Protein AF-A0A139AXT2-F1 (afdb_monomer)

InterPro domains:
  IPR041106 Exoribonuclease Xrn1, D2/D3 domain [PF18334] (3-138)

Secondary structure (DSSP, 8-state):
-----PEEHHHHHHHTT--HHHHHHHTS--EEE-TTT--EEE-S---EEGGGTEEETTTEEE-SS-EEE-HHHHHHHHHHHHH-HHHHHHHHH---S-EEGGGTTTT-TTHHHHHHHHHHHHHTT--EEETT-----------

Radius of gyration: 16.41 Å; Cα contacts (8 Å, |Δi|>4): 187; chains: 1; bounding box: 55×33×40 Å

pLDDT: mean 87.34, std 14.14, range [38.34, 98.25]

Solvent-accessible surface area (backbone atoms only — not comparable to full-atom values): 8439 Å² total; per-residue (Å²): 130,85,75,76,64,58,39,46,49,64,58,53,12,59,77,68,76,47,53,47,66,50,52,58,42,44,36,16,78,33,59,28,35,40,84,94,73,79,46,69,48,58,71,24,62,55,36,42,34,79,94,72,50,32,25,21,66,80,28,39,49,76,57,100,87,49,58,28,32,17,62,64,34,51,54,49,52,51,51,49,46,71,76,42,47,66,59,53,55,46,53,72,71,45,95,60,96,72,45,44,48,77,71,66,38,85,83,42,85,56,50,67,58,54,48,31,55,52,45,52,65,57,52,75,74,59,51,77,39,50,69,85,63,71,84,79,73,80,83,79,76,84,131

Organism: Gonapodya prolifera (strain JEL478) (NCBI:txid1344416)

Foldseek 3Di:
DPPQPWAFLVVLCVVLVHDSVLSVQQQDWQWAAEPPPRDIFTLHLHQDDPVVQKGWPSAWADDPVGIIGGPVNSVVVNVLCVVQVLVRVLVRPDPDSYHYLVSRPPPPSCSRVVSRVVSVVSCVPTDMDHNPDDPPPPPPDDD

Mean predicted aligned error: 6.41 Å

Nearest PDB structures (foldseek):
  2y35-assembly1_A  TM=8.890E-01  e=7.539E-07  Drosophila melanogaster
  1c0w-assembly1_A  TM=2.734E-01  e=1.552E+00  Corynebacterium diphtheriae
  1c0w-assembly1_D  TM=2.712E-01  e=3.239E+00  Corynebacterium diphtheriae
  1u8r-assembly2_J  TM=3.235E-01  e=4.681E+00  Mycobacterium tuberculosis
  1u8r-assembly2_G  TM=3.232E-01  e=9.772E+00  Mycobacterium tuberculosis

Structure (mmCIF, N/CA/C/O backbone):
data_AF-A0A139AXT2-F1
#
_entry.id   AF-A0A139AXT2-F1
#
loop_
_atom_site.group_PDB
_atom_site.id
_atom_site.type_symbol
_atom_site.label_atom_id
_atom_site.label_alt_id
_atom_site.label_comp_id
_atom_site.label_asym_id
_atom_site.label_entity_id
_atom_site.label_seq_id
_atom_site.pdbx_PDB_ins_code
_atom_site.Cartn_x
_atom_site.Cartn_y
_atom_site.Cartn_z
_atom_site.occupancy
_atom_site.B_iso_or_equiv
_atom_site.auth_seq_id
_atom_site.auth_comp_id
_atom_site.auth_asym_id
_atom_site.auth_atom_id
_atom_site.pdbx_PDB_model_num
ATOM 1 N N . MET A 1 1 ? -26.622 2.556 12.963 1.00 38.34 1 MET A N 1
ATOM 2 C CA . MET A 1 1 ? -25.214 2.793 13.332 1.00 38.34 1 MET A CA 1
ATOM 3 C C . MET A 1 1 ? -24.413 1.684 12.686 1.00 38.34 1 MET A C 1
ATOM 5 O O . MET A 1 1 ? -24.457 0.574 13.194 1.00 38.34 1 MET A O 1
ATOM 9 N N . ASP A 1 2 ? -23.756 1.938 11.555 1.00 46.56 2 ASP A N 1
ATOM 10 C CA . ASP A 1 2 ? -22.705 1.020 11.114 1.00 46.56 2 ASP A CA 1
ATOM 11 C C . ASP A 1 2 ? -21.584 1.159 12.143 1.00 46.56 2 ASP A C 1
ATOM 13 O O . ASP A 1 2 ? -20.850 2.149 12.126 1.00 46.56 2 ASP A O 1
ATOM 17 N N . SER A 1 3 ? -21.478 0.228 13.096 1.00 50.78 3 SER A N 1
ATOM 18 C CA . SER A 1 3 ? -20.211 0.083 13.801 1.00 50.78 3 SER A CA 1
ATOM 19 C C . SER A 1 3 ? -19.197 -0.216 12.707 1.00 50.78 3 SER A C 1
ATOM 21 O O . SER A 1 3 ? -19.300 -1.252 12.048 1.00 50.78 3 SER A O 1
ATOM 23 N N . LEU A 1 4 ? -18.287 0.718 12.433 1.00 62.38 4 LEU A N 1
ATOM 24 C CA . LEU A 1 4 ? -17.176 0.457 11.530 1.00 62.38 4 LEU A CA 1
ATOM 25 C C . LEU A 1 4 ? -16.374 -0.670 12.177 1.00 62.38 4 LEU A C 1
ATOM 27 O O . LEU A 1 4 ? -15.590 -0.430 13.090 1.00 62.38 4 LEU A O 1
ATOM 31 N N . ASP A 1 5 ? -16.652 -1.902 11.766 1.00 87.31 5 ASP A N 1
ATOM 32 C CA . ASP A 1 5 ? -15.925 -3.069 12.226 1.00 87.31 5 ASP A CA 1
ATOM 33 C C . ASP A 1 5 ? -14.546 -2.996 11.570 1.00 87.31 5 ASP A C 1
ATOM 35 O O . ASP A 1 5 ? -14.391 -3.149 10.351 1.00 87.31 5 ASP A O 1
ATOM 39 N N . TYR A 1 6 ? -13.567 -2.581 12.368 1.00 92.94 6 TYR A N 1
ATOM 40 C CA . TYR A 1 6 ? -12.186 -2.441 11.942 1.00 92.94 6 TYR A CA 1
ATOM 41 C C . TYR A 1 6 ? -11.472 -3.758 12.195 1.00 92.94 6 TYR A C 1
ATOM 43 O O . TYR A 1 6 ? -11.494 -4.292 13.300 1.00 92.94 6 TYR A O 1
ATOM 51 N N . LYS A 1 7 ? -10.789 -4.252 11.168 1.00 95.44 7 LYS A N 1
ATOM 52 C CA . LYS A 1 7 ? -10.070 -5.518 11.213 1.00 95.44 7 LYS A CA 1
ATOM 53 C C . LYS A 1 7 ? -8.570 -5.277 11.343 1.00 95.44 7 LYS A C 1
ATOM 55 O O . LYS A 1 7 ? -8.030 -4.427 10.623 1.00 95.44 7 LYS A O 1
ATOM 60 N N . PRO A 1 8 ? -7.864 -6.028 12.200 1.00 96.00 8 PRO A N 1
ATOM 61 C CA . PRO A 1 8 ? -6.413 -5.957 12.275 1.00 96.00 8 PRO A CA 1
ATOM 62 C C . PRO A 1 8 ? -5.770 -6.487 10.991 1.00 96.00 8 PRO A C 1
ATOM 64 O O . PRO A 1 8 ? -6.355 -7.286 10.256 1.00 96.00 8 PRO A O 1
ATOM 67 N N . ASN A 1 9 ? -4.527 -6.071 10.734 1.00 96.00 9 ASN A N 1
ATOM 68 C CA . ASN A 1 9 ? -3.785 -6.443 9.524 1.00 96.00 9 ASN A CA 1
ATOM 69 C C . ASN A 1 9 ? -3.822 -7.955 9.232 1.00 96.00 9 ASN A C 1
ATOM 71 O O . ASN A 1 9 ? -4.149 -8.346 8.115 1.00 96.00 9 ASN A O 1
ATOM 75 N N . TRP A 1 10 ? -3.528 -8.801 10.224 1.00 96.00 10 TRP A N 1
ATOM 76 C CA . TRP A 1 10 ? -3.460 -10.253 10.027 1.00 96.00 10 TRP A CA 1
ATOM 77 C C . TRP A 1 10 ? -4.790 -10.846 9.537 1.00 96.00 10 TRP A C 1
ATOM 79 O O . TRP A 1 10 ? -4.783 -11.757 8.711 1.00 96.00 10 TRP A O 1
ATOM 89 N N . GLN A 1 11 ? -5.921 -10.300 9.992 1.00 97.19 11 GLN A N 1
ATOM 90 C CA . GLN A 1 11 ? -7.244 -10.752 9.577 1.00 97.19 11 GLN A CA 1
ATOM 91 C C . GLN A 1 11 ? -7.534 -10.322 8.138 1.00 97.19 11 GLN A C 1
ATOM 93 O O . GLN A 1 11 ? -7.942 -11.147 7.327 1.00 97.19 11 GLN A O 1
ATOM 98 N N . VAL A 1 12 ? -7.239 -9.064 7.789 1.00 97.38 12 VAL A N 1
ATOM 99 C CA . VAL A 1 12 ? -7.360 -8.566 6.405 1.00 97.38 12 VAL A CA 1
ATOM 100 C C . VAL A 1 12 ? -6.477 -9.367 5.450 1.00 97.38 12 VAL A C 1
ATOM 102 O O . VAL A 1 12 ? -6.900 -9.729 4.356 1.00 97.38 12 VAL A O 1
ATOM 105 N N . ALA A 1 13 ? -5.249 -9.671 5.866 1.00 97.00 13 ALA A N 1
ATOM 106 C CA . ALA A 1 13 ? -4.318 -10.475 5.090 1.00 97.00 13 ALA A CA 1
ATOM 107 C C . ALA A 1 13 ? -4.876 -11.882 4.825 1.00 97.00 13 ALA A C 1
ATOM 109 O O . ALA A 1 13 ? -4.853 -12.337 3.684 1.00 97.00 13 ALA A O 1
ATOM 110 N N . SER A 1 14 ? -5.437 -12.528 5.852 1.00 97.56 14 SER A N 1
ATOM 111 C CA . SER A 1 14 ? -6.093 -13.833 5.727 1.00 97.56 14 SER A CA 1
ATOM 112 C C . SER A 1 14 ? -7.279 -13.790 4.756 1.00 97.56 14 SER A C 1
ATOM 114 O O . SER A 1 14 ? -7.319 -14.565 3.802 1.00 97.56 14 SER A O 1
ATOM 116 N N . GLU A 1 15 ? -8.198 -12.832 4.931 1.00 96.94 15 GLU A N 1
ATOM 117 C CA . GLU A 1 15 ? -9.403 -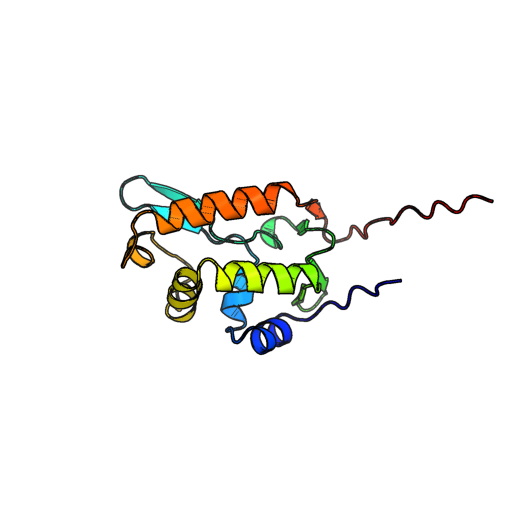12.684 4.097 1.00 96.94 15 GLU A CA 1
ATOM 118 C C . GLU A 1 15 ? -9.079 -12.457 2.617 1.00 96.94 15 GLU A C 1
ATOM 120 O O . GLU A 1 15 ? -9.770 -12.969 1.739 1.00 96.94 15 GLU A O 1
ATOM 125 N N . LEU A 1 16 ? -8.010 -11.711 2.334 1.00 96.88 16 LEU A N 1
ATOM 126 C CA . LEU A 1 16 ? -7.606 -11.384 0.971 1.00 96.88 16 LEU A CA 1
ATOM 127 C C . LEU A 1 16 ? -6.603 -12.383 0.384 1.00 96.88 16 LEU A C 1
ATOM 129 O O . LEU A 1 16 ? -6.181 -12.199 -0.759 1.00 96.88 16 LEU A O 1
ATOM 133 N N . GLY A 1 17 ? -6.183 -13.412 1.128 1.00 96.19 17 GLY A N 1
ATOM 134 C CA . GLY A 1 17 ? -5.129 -14.338 0.706 1.00 96.19 17 GLY A CA 1
ATOM 135 C C . GLY A 1 17 ? -3.825 -13.604 0.379 1.00 96.19 17 GLY A C 1
ATOM 136 O O . GLY A 1 17 ? -3.287 -13.743 -0.722 1.00 96.19 17 GLY A O 1
ATOM 137 N N . LEU A 1 18 ? -3.381 -12.741 1.291 1.00 95.88 18 LEU A N 1
ATOM 138 C CA . LEU A 1 18 ? -2.166 -11.932 1.204 1.00 95.88 18 LEU A CA 1
ATOM 139 C C . LEU A 1 18 ? -1.272 -12.189 2.417 1.00 95.88 18 LEU A C 1
ATOM 141 O O . LEU A 1 18 ? -1.724 -12.625 3.475 1.00 95.88 18 LEU A O 1
ATOM 145 N N . LYS A 1 19 ? 0.012 -11.849 2.302 1.00 95.25 19 LYS A N 1
ATOM 146 C CA . LYS A 1 19 ? 0.896 -11.792 3.471 1.00 95.25 19 LYS A CA 1
ATOM 147 C C . LYS A 1 19 ? 0.610 -10.515 4.282 1.00 95.25 19 LYS A C 1
ATOM 149 O O . LYS A 1 19 ? 0.414 -9.457 3.677 1.00 95.25 19 LYS A O 1
ATOM 154 N N . PRO A 1 20 ? 0.688 -10.537 5.627 1.00 95.12 20 PRO A N 1
ATOM 155 C CA . PRO A 1 20 ? 0.500 -9.331 6.446 1.00 95.12 20 PRO A CA 1
ATOM 156 C C . PRO A 1 20 ? 1.442 -8.170 6.085 1.00 95.12 20 PRO A C 1
ATOM 158 O O . PRO A 1 20 ? 1.062 -6.996 6.116 1.00 95.12 20 PRO A O 1
ATOM 161 N N . ILE A 1 21 ? 2.678 -8.487 5.679 1.00 93.62 21 ILE A N 1
ATOM 162 C CA . ILE A 1 21 ? 3.639 -7.482 5.207 1.00 93.62 21 ILE A CA 1
ATOM 163 C C . ILE A 1 21 ? 3.178 -6.803 3.911 1.00 93.62 21 ILE A C 1
ATOM 165 O O . ILE A 1 21 ? 3.356 -5.598 3.751 1.00 93.62 21 ILE A O 1
ATOM 169 N N . THR A 1 22 ? 2.525 -7.543 3.017 1.00 95.12 22 THR A N 1
ATOM 170 C CA . THR A 1 22 ? 2.005 -7.032 1.744 1.00 95.12 22 THR A CA 1
ATOM 171 C C . THR A 1 22 ? 0.857 -6.067 1.985 1.00 95.12 22 THR A C 1
ATOM 173 O O . THR A 1 22 ? 0.867 -4.970 1.430 1.00 95.12 22 THR A O 1
ATOM 176 N N . VAL A 1 23 ? -0.057 -6.398 2.905 1.00 95.94 23 VAL A N 1
ATOM 177 C CA . VAL A 1 23 ? -1.089 -5.456 3.366 1.00 95.94 23 VAL A CA 1
ATOM 178 C C . VAL A 1 23 ? -0.437 -4.210 3.968 1.00 95.94 23 VAL A C 1
ATOM 180 O O . VAL A 1 23 ? -0.763 -3.098 3.571 1.00 95.94 23 VAL A O 1
ATOM 183 N N . SER A 1 24 ? 0.543 -4.368 4.864 1.00 93.88 24 SER A N 1
ATOM 184 C CA . SER A 1 24 ? 1.253 -3.232 5.472 1.00 93.88 24 SER A CA 1
ATOM 185 C C . SER A 1 24 ? 1.917 -2.304 4.455 1.00 93.88 24 SER A C 1
ATOM 187 O O . SER A 1 24 ? 1.913 -1.093 4.674 1.00 93.88 24 SER A O 1
ATOM 189 N N . ARG A 1 25 ? 2.504 -2.855 3.387 1.00 93.69 25 ARG A N 1
ATOM 190 C CA . ARG A 1 25 ? 3.182 -2.098 2.326 1.00 93.69 25 ARG A CA 1
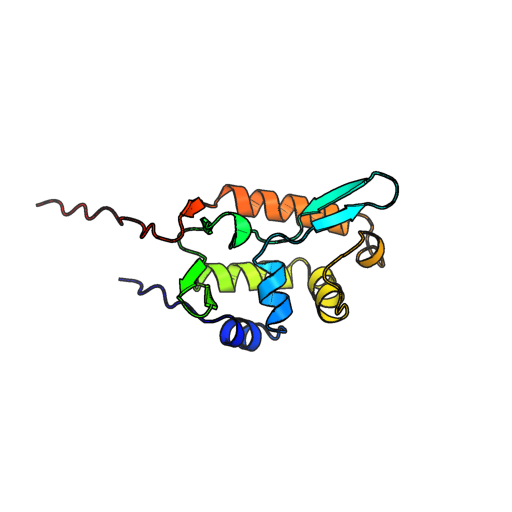ATOM 191 C C . ARG A 1 25 ? 2.184 -1.393 1.420 1.00 93.69 25 ARG A C 1
ATOM 193 O O . ARG A 1 25 ? 2.320 -0.198 1.185 1.00 93.69 25 ARG A O 1
ATOM 200 N N . ILE A 1 26 ? 1.169 -2.116 0.946 1.00 95.12 26 ILE A N 1
ATOM 201 C CA . ILE A 1 26 ? 0.230 -1.591 -0.046 1.00 95.12 26 ILE A CA 1
ATOM 202 C C . ILE A 1 26 ? -0.697 -0.524 0.536 1.00 95.12 26 ILE A C 1
ATOM 204 O O . ILE A 1 26 ? -1.178 0.326 -0.202 1.00 95.12 26 ILE A O 1
ATOM 208 N N . THR A 1 27 ? -0.940 -0.535 1.849 1.00 95.88 27 THR A N 1
ATOM 209 C CA . THR A 1 27 ? -1.765 0.481 2.521 1.00 95.88 27 THR A CA 1
ATOM 210 C C . THR A 1 27 ? -0.970 1.713 2.964 1.00 95.88 27 THR A C 1
ATOM 212 O O . THR A 1 27 ? -1.573 2.742 3.278 1.00 95.88 27 THR A O 1
ATOM 215 N N . ALA A 1 28 ? 0.364 1.635 2.967 1.00 94.44 28 ALA A N 1
ATOM 216 C CA . ALA A 1 28 ? 1.277 2.745 3.230 1.00 94.44 28 ALA A CA 1
ATOM 217 C C . ALA A 1 28 ? 1.679 3.470 1.932 1.00 94.44 28 ALA A C 1
ATOM 219 O O . ALA A 1 28 ? 1.127 3.214 0.861 1.00 94.44 28 ALA A O 1
ATOM 220 N N . SER A 1 29 ? 2.670 4.359 2.035 1.00 93.31 29 SER A N 1
ATOM 221 C CA . SER A 1 29 ? 3.432 4.837 0.879 1.00 93.31 29 SER A CA 1
ATOM 222 C C . SER A 1 29 ? 4.423 3.768 0.432 1.00 93.31 29 SER A C 1
ATOM 224 O O . SER A 1 29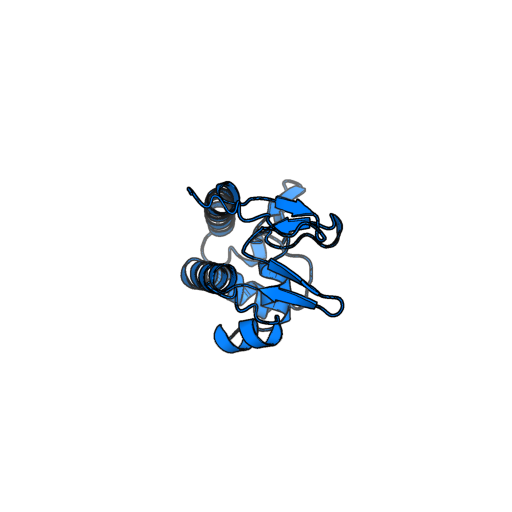 ? 5.235 3.309 1.234 1.00 93.31 29 SER A O 1
ATOM 226 N N . LEU A 1 30 ? 4.404 3.434 -0.858 1.00 93.44 30 LEU A N 1
ATOM 227 C CA . LEU A 1 30 ? 5.293 2.447 -1.465 1.00 93.44 30 LEU A CA 1
ATOM 228 C C . LEU A 1 30 ? 5.927 3.050 -2.718 1.00 93.44 30 LEU A C 1
ATOM 230 O O . LEU A 1 30 ? 5.279 3.166 -3.754 1.00 93.44 30 LEU A O 1
ATOM 234 N N . LEU A 1 31 ? 7.182 3.483 -2.605 1.00 93.50 31 LEU A N 1
ATOM 235 C CA . LEU A 1 31 ? 7.887 4.167 -3.686 1.00 93.50 31 LEU A CA 1
ATOM 236 C C . LEU A 1 31 ? 8.663 3.177 -4.554 1.00 93.50 31 LEU A C 1
ATOM 238 O O . LEU A 1 31 ? 9.412 2.346 -4.044 1.00 93.50 31 LEU A O 1
ATOM 242 N N . VAL A 1 32 ? 8.519 3.334 -5.865 1.00 93.31 32 VAL A N 1
ATOM 243 C CA . VAL A 1 32 ? 9.255 2.600 -6.893 1.00 93.31 32 VAL A CA 1
ATOM 244 C C . VAL A 1 32 ? 10.183 3.568 -7.608 1.00 93.31 32 VAL A C 1
ATOM 246 O O . VAL A 1 32 ? 9.736 4.613 -8.079 1.00 93.31 32 VAL A O 1
ATOM 249 N N . SER A 1 33 ? 11.467 3.231 -7.691 1.00 92.75 33 SER A N 1
ATOM 250 C CA . SER A 1 33 ? 12.463 4.044 -8.395 1.00 92.75 33 SER A CA 1
ATOM 251 C C . SER A 1 33 ? 12.428 3.775 -9.899 1.00 92.75 33 SER A C 1
ATOM 253 O O . SER A 1 33 ? 12.459 2.619 -10.329 1.00 92.75 33 SER A O 1
ATOM 255 N N . ILE A 1 34 ? 12.414 4.837 -10.703 1.00 89.06 34 ILE A N 1
ATOM 256 C CA . ILE A 1 34 ? 12.593 4.764 -12.153 1.00 89.06 34 ILE A CA 1
ATOM 257 C C . ILE A 1 34 ? 14.096 4.854 -12.450 1.00 89.06 34 ILE A C 1
ATOM 259 O O . ILE A 1 34 ? 14.744 5.880 -12.220 1.00 89.06 34 ILE A O 1
ATOM 263 N N . VAL A 1 35 ? 14.672 3.746 -12.920 1.00 82.62 35 VAL A N 1
ATOM 264 C CA . VAL A 1 35 ? 16.106 3.657 -13.222 1.00 82.62 35 VAL A CA 1
ATOM 265 C C . VAL A 1 35 ? 16.454 4.633 -14.347 1.00 82.62 35 VAL A C 1
ATOM 267 O O . VAL A 1 35 ? 15.759 4.702 -15.357 1.00 82.62 35 VAL A O 1
ATOM 270 N N . GLY A 1 36 ? 17.532 5.394 -14.166 1.00 82.00 36 GLY A N 1
ATOM 271 C CA . GLY A 1 36 ? 18.036 6.346 -15.159 1.00 82.00 36 GLY A CA 1
ATOM 272 C C . GLY A 1 36 ? 17.473 7.767 -15.050 1.00 82.00 36 GLY A C 1
ATOM 273 O O . GLY A 1 36 ? 18.179 8.694 -15.430 1.00 82.00 36 GLY A O 1
ATOM 274 N N . SER A 1 37 ? 16.276 7.975 -14.483 1.00 85.44 37 SER A N 1
ATOM 275 C CA . SER A 1 37 ? 15.726 9.330 -14.268 1.00 85.44 37 SER A CA 1
ATOM 276 C C . SER A 1 37 ? 15.866 9.839 -12.830 1.00 85.44 37 SER A C 1
ATOM 278 O O . SER A 1 37 ? 15.778 11.041 -12.597 1.00 85.44 37 SER A O 1
ATOM 280 N N . GLY A 1 38 ? 16.060 8.944 -11.852 1.00 85.50 38 GLY A N 1
ATOM 281 C CA . GLY A 1 38 ? 16.067 9.302 -10.426 1.00 85.50 38 GLY A CA 1
ATOM 282 C C . GLY A 1 38 ? 14.675 9.606 -9.857 1.00 85.50 38 GLY A C 1
ATOM 283 O O . GLY A 1 38 ? 14.539 9.883 -8.664 1.00 85.50 38 GLY A O 1
ATOM 284 N N . GLU A 1 39 ? 13.635 9.523 -10.687 1.00 91.31 39 GLU A N 1
ATOM 285 C CA . GLU A 1 39 ? 12.249 9.724 -10.289 1.00 91.31 39 GLU A CA 1
ATOM 286 C C . GLU A 1 39 ? 11.751 8.566 -9.414 1.00 91.31 39 GLU A C 1
ATOM 288 O O . GLU A 1 39 ? 12.192 7.419 -9.538 1.00 91.31 39 GLU A O 1
ATOM 293 N N . ARG A 1 40 ? 10.800 8.861 -8.520 1.00 92.88 40 ARG A N 1
ATOM 294 C CA . ARG A 1 40 ? 10.097 7.853 -7.725 1.00 92.88 40 ARG A CA 1
ATOM 295 C C . ARG A 1 40 ? 8.597 7.982 -7.906 1.00 92.88 40 ARG A C 1
ATOM 297 O O . ARG A 1 40 ? 8.032 9.052 -7.695 1.00 92.88 40 ARG A O 1
ATOM 304 N N . VAL A 1 41 ? 7.951 6.863 -8.199 1.00 94.12 41 VAL A N 1
ATOM 305 C CA . VAL A 1 41 ? 6.499 6.776 -8.346 1.00 94.12 41 VAL A CA 1
ATOM 306 C C . VAL A 1 41 ? 5.919 6.052 -7.139 1.00 94.12 41 VAL A C 1
ATOM 308 O O . VAL A 1 41 ? 6.397 4.987 -6.755 1.00 94.12 41 VAL A O 1
ATOM 311 N N . ASN A 1 42 ? 4.890 6.629 -6.519 1.00 94.75 42 ASN A N 1
ATOM 312 C CA . ASN A 1 42 ? 4.179 5.969 -5.429 1.00 94.75 42 ASN A CA 1
ATOM 313 C C . ASN A 1 42 ? 3.117 5.014 -5.987 1.00 94.75 42 ASN A C 1
ATOM 315 O O . ASN A 1 42 ? 2.246 5.439 -6.748 1.00 94.75 42 ASN A O 1
ATOM 319 N N . ILE A 1 43 ? 3.191 3.752 -5.572 1.00 95.81 43 ILE A N 1
ATOM 320 C CA . ILE A 1 43 ? 2.240 2.683 -5.899 1.00 95.81 43 ILE A CA 1
ATOM 321 C C . ILE A 1 43 ? 1.509 2.140 -4.655 1.00 95.81 43 ILE A C 1
ATOM 323 O O . ILE A 1 43 ? 0.915 1.063 -4.687 1.00 95.81 43 ILE A O 1
ATOM 327 N N . GLY A 1 44 ? 1.576 2.855 -3.534 1.00 95.69 44 GLY A N 1
ATOM 328 C CA . GLY A 1 44 ? 0.827 2.550 -2.320 1.00 95.69 44 GLY A CA 1
ATOM 329 C C . GLY A 1 44 ? -0.510 3.290 -2.265 1.00 95.69 44 GLY A C 1
ATOM 330 O O . GLY A 1 44 ? -0.641 4.405 -2.771 1.00 95.69 44 GLY A O 1
ATOM 331 N N . LEU A 1 45 ? -1.501 2.687 -1.606 1.00 96.25 45 LEU A N 1
ATOM 332 C CA . LEU A 1 45 ? -2.821 3.280 -1.388 1.00 96.25 45 LEU A CA 1
ATOM 333 C C . LEU A 1 45 ? -2.765 4.507 -0.485 1.00 96.25 45 LEU A C 1
ATOM 335 O O . LEU A 1 45 ? -3.704 5.282 -0.522 1.00 96.25 45 LEU A O 1
ATOM 339 N N . ASN A 1 46 ? -1.707 4.713 0.310 1.00 94.56 46 ASN A N 1
ATOM 340 C CA . ASN A 1 46 ? -1.586 5.878 1.193 1.00 94.56 46 ASN A CA 1
ATOM 341 C C . ASN A 1 46 ? -2.801 6.061 2.126 1.00 94.56 46 ASN A C 1
ATOM 343 O O . ASN A 1 46 ? -3.322 7.162 2.283 1.00 94.56 46 ASN A O 1
ATOM 347 N N . MET A 1 47 ? -3.271 4.977 2.743 1.00 93.00 47 MET A N 1
ATOM 348 C CA . MET A 1 47 ? -4.342 5.043 3.742 1.00 93.00 47 MET A CA 1
ATOM 349 C C . MET A 1 47 ? -3.805 5.266 5.157 1.00 93.00 47 MET A C 1
ATOM 351 O O . MET A 1 47 ? -4.537 5.718 6.035 1.00 93.00 47 MET A O 1
ATOM 355 N N . LYS A 1 48 ? -2.528 4.951 5.391 1.00 90.56 48 LYS A N 1
ATOM 356 C CA . LYS A 1 48 ? -1.838 5.172 6.662 1.00 90.56 48 LYS A CA 1
ATOM 357 C C . LYS A 1 48 ? -0.509 5.893 6.460 1.00 90.56 48 LYS A C 1
ATOM 359 O O . LYS A 1 48 ? 0.231 5.598 5.520 1.00 90.56 48 LYS A O 1
ATOM 364 N N . PHE A 1 49 ? -0.187 6.806 7.371 1.00 90.06 49 PHE A N 1
ATOM 365 C CA . PHE A 1 49 ? 1.032 7.605 7.320 1.00 90.06 49 PHE A CA 1
ATOM 366 C C . PHE A 1 49 ? 1.697 7.652 8.702 1.00 90.06 49 PHE A C 1
ATOM 368 O O . PHE A 1 49 ? 1.580 8.652 9.407 1.00 90.06 49 PHE A O 1
ATOM 375 N N . ASP A 1 50 ? 2.422 6.592 9.085 1.00 84.50 50 ASP A N 1
ATOM 376 C CA . ASP A 1 50 ? 3.099 6.515 10.394 1.00 84.50 50 ASP A CA 1
ATOM 377 C C . ASP A 1 50 ? 4.043 7.712 10.622 1.00 84.50 50 ASP A C 1
ATOM 379 O O . ASP A 1 50 ? 3.916 8.419 11.615 1.00 84.50 50 ASP A O 1
ATOM 383 N N . ALA A 1 51 ? 4.925 8.025 9.666 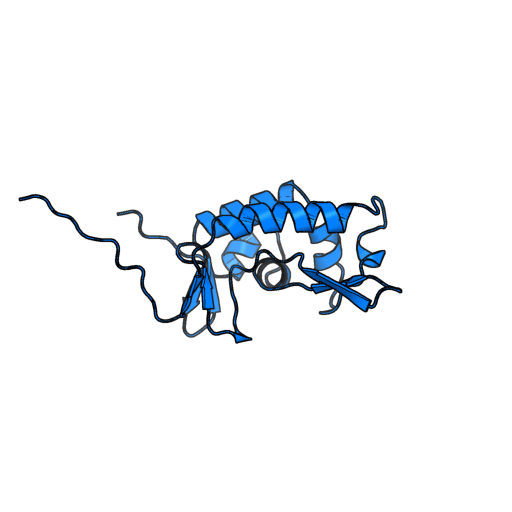1.00 86.00 51 ALA A N 1
ATOM 384 C CA . ALA A 1 51 ? 5.876 9.136 9.808 1.00 86.00 51 ALA A CA 1
ATOM 385 C C . ALA A 1 51 ? 5.210 10.520 9.912 1.00 86.00 51 ALA A C 1
ATOM 387 O O . ALA A 1 51 ? 5.806 11.451 10.440 1.00 86.00 51 ALA A O 1
ATOM 388 N N . LYS A 1 52 ? 3.985 10.664 9.389 1.00 87.00 52 LYS A N 1
ATOM 389 C CA . LYS A 1 52 ? 3.240 11.929 9.422 1.00 87.00 52 LYS A CA 1
ATOM 390 C C . LYS A 1 52 ? 2.208 11.976 10.545 1.00 87.00 52 LYS A C 1
ATOM 392 O O . LYS A 1 52 ? 1.559 13.002 10.673 1.00 87.00 52 LYS A O 1
ATOM 397 N N . GLN A 1 53 ? 2.036 10.884 11.297 1.00 89.62 53 GLN A N 1
ATOM 398 C CA . GLN A 1 53 ? 0.962 10.714 12.279 1.00 89.62 53 GLN A CA 1
ATOM 399 C C . GLN A 1 53 ? -0.417 11.061 11.685 1.00 89.62 53 GLN A C 1
ATOM 401 O O . GLN A 1 53 ? -1.206 11.792 12.275 1.00 89.62 53 GLN A O 1
ATOM 406 N N . LYS A 1 54 ? -0.706 10.532 10.485 1.00 91.69 54 LYS A N 1
ATOM 407 C CA . LYS A 1 54 ? -1.985 10.754 9.788 1.00 91.69 54 LYS A CA 1
ATOM 408 C C . LYS A 1 54 ? -2.642 9.463 9.329 1.00 91.69 54 LYS A C 1
ATOM 410 O O . LYS A 1 54 ? -1.973 8.466 9.038 1.00 91.69 54 LYS A O 1
ATOM 415 N N . LYS A 1 55 ? -3.965 9.522 9.212 1.00 91.94 55 LYS A N 1
ATOM 416 C CA . LYS A 1 55 ? -4.840 8.457 8.713 1.00 91.94 55 LYS A CA 1
ATOM 417 C C . LYS A 1 55 ? -5.812 9.004 7.670 1.00 91.94 55 LYS A C 1
ATOM 419 O O . LYS A 1 55 ? -6.040 10.211 7.597 1.00 91.94 55 LYS A O 1
ATOM 424 N N . VAL A 1 56 ? -6.389 8.109 6.876 1.00 94.19 56 VAL A N 1
ATOM 425 C CA . VAL A 1 56 ? -7.530 8.434 6.013 1.00 94.19 56 VAL A CA 1
ATOM 426 C C . VAL A 1 56 ? -8.814 8.089 6.767 1.00 94.19 56 VAL A C 1
ATOM 428 O O . VAL A 1 56 ? -9.039 6.926 7.122 1.00 94.19 56 VAL A O 1
ATOM 431 N N . LEU A 1 57 ? -9.654 9.097 7.016 1.00 91.81 57 LEU A N 1
ATOM 432 C CA . LEU A 1 57 ? -10.902 8.952 7.765 1.00 91.81 57 LEU A CA 1
ATOM 433 C C . LEU A 1 57 ? -11.830 7.920 7.120 1.00 91.81 57 LEU A C 1
ATOM 435 O O . LEU A 1 57 ? -12.032 7.897 5.908 1.00 91.81 57 LEU A O 1
ATOM 439 N N . GLY A 1 58 ? -12.394 7.038 7.946 1.00 91.31 58 GLY A N 1
ATOM 440 C CA . GLY A 1 58 ? -13.299 5.977 7.501 1.00 91.31 58 GLY A CA 1
ATOM 441 C C . GLY A 1 58 ? -12.625 4.790 6.801 1.00 91.31 58 GLY A C 1
ATOM 442 O O . GLY A 1 58 ? -13.326 3.834 6.465 1.00 91.31 58 GLY A O 1
ATOM 443 N N . TYR A 1 59 ? -11.301 4.810 6.605 1.00 94.69 59 TYR A N 1
ATOM 444 C CA . TYR A 1 59 ? -10.532 3.703 6.020 1.00 94.69 59 TYR A CA 1
ATOM 445 C C . TYR A 1 59 ? -9.629 3.028 7.049 1.00 94.69 59 TYR A C 1
ATOM 447 O O . TYR A 1 59 ? -9.672 1.807 7.199 1.00 94.69 59 TYR A O 1
ATOM 455 N N . THR A 1 60 ? -8.823 3.801 7.772 1.00 94.50 60 THR A N 1
ATOM 456 C CA . THR A 1 60 ? -7.843 3.266 8.724 1.00 94.50 60 THR A CA 1
ATOM 457 C C . THR A 1 60 ? -7.995 3.897 10.096 1.00 94.50 60 THR A C 1
ATOM 459 O O . THR A 1 60 ? -8.378 5.059 10.236 1.00 94.50 60 THR A O 1
ATOM 462 N N . ARG A 1 61 ? -7.638 3.130 11.126 1.00 91.94 61 ARG A N 1
ATOM 463 C CA . ARG A 1 61 ? -7.373 3.654 12.466 1.00 91.94 61 ARG A CA 1
ATOM 464 C C . ARG A 1 61 ? -6.082 3.064 13.009 1.00 91.94 61 ARG A C 1
ATOM 466 O O . ARG A 1 61 ? -5.681 1.963 12.627 1.00 91.94 61 ARG A O 1
ATOM 473 N N . LYS A 1 62 ? -5.432 3.812 13.892 1.00 90.31 62 LYS A N 1
ATOM 474 C CA . LYS A 1 62 ? -4.266 3.353 14.638 1.00 90.31 62 LYS A CA 1
ATOM 475 C C . LYS A 1 62 ? -4.716 3.023 16.058 1.00 90.31 62 LYS A C 1
ATOM 477 O O . LYS A 1 62 ? -5.337 3.865 16.694 1.00 90.31 62 LYS A O 1
ATOM 482 N N . THR A 1 63 ? -4.424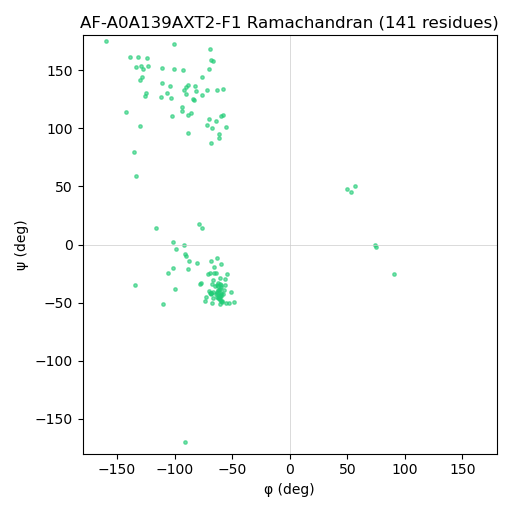 1.813 16.517 1.00 88.50 63 THR A N 1
ATOM 483 C CA . THR A 1 63 ? -4.490 1.438 17.934 1.00 88.50 63 THR A CA 1
ATOM 484 C C . THR A 1 63 ? -3.080 1.446 18.519 1.00 88.50 63 THR A C 1
ATOM 486 O O . THR A 1 63 ? -2.096 1.547 17.775 1.00 88.50 63 THR A O 1
ATOM 489 N N . ASP A 1 64 ? -2.965 1.280 19.836 1.00 84.62 64 ASP A N 1
ATOM 490 C CA . ASP A 1 64 ? -1.668 1.206 20.524 1.00 84.62 64 ASP A CA 1
ATOM 491 C C . ASP A 1 64 ? -0.761 0.104 19.959 1.00 84.62 64 ASP A C 1
ATOM 493 O O . ASP A 1 64 ? 0.462 0.222 19.959 1.00 84.62 64 ASP A O 1
ATOM 497 N N . GLN A 1 65 ? -1.360 -0.971 19.440 1.00 83.19 65 GLN A N 1
ATOM 498 C CA . GLN A 1 65 ? -0.632 -2.148 18.977 1.00 83.19 65 GLN A CA 1
ATOM 499 C C . GLN A 1 65 ? -0.444 -2.175 17.459 1.00 83.19 65 GLN A C 1
ATOM 501 O O . GLN A 1 65 ? 0.596 -2.624 16.974 1.00 83.19 65 GLN A O 1
ATOM 506 N N . SER A 1 66 ? -1.438 -1.749 16.670 1.00 89.56 66 SER A N 1
ATOM 507 C CA . SER A 1 66 ? -1.380 -1.942 15.218 1.00 89.56 66 SER A CA 1
ATOM 508 C C . SER A 1 66 ? -2.299 -1.015 14.415 1.00 89.56 66 SER A C 1
ATOM 510 O O . SER A 1 66 ? -3.039 -0.195 14.951 1.00 89.56 66 SER A O 1
ATOM 512 N N . TRP A 1 67 ? -2.195 -1.105 13.088 1.00 93.69 67 TRP A N 1
ATOM 513 C CA . TRP A 1 67 ? -3.144 -0.477 12.171 1.00 93.69 67 TRP A CA 1
ATOM 514 C C . TRP A 1 67 ? -4.305 -1.421 11.895 1.00 93.69 67 TRP A C 1
ATOM 516 O O . TRP A 1 67 ? -4.089 -2.600 11.598 1.00 93.69 67 TRP A O 1
ATOM 526 N N . GLU A 1 68 ? -5.508 -0.864 11.901 1.00 95.19 68 GLU A N 1
ATOM 527 C CA . GLU A 1 68 ? -6.734 -1.584 11.592 1.00 95.19 68 GLU A CA 1
ATOM 528 C C . GLU A 1 68 ? -7.482 -0.913 10.442 1.00 95.19 68 GLU A C 1
ATOM 530 O O . GLU A 1 68 ? -7.352 0.292 10.195 1.00 95.19 68 GLU A O 1
ATOM 535 N N . TYR A 1 69 ? -8.262 -1.716 9.728 1.00 96.06 69 TYR A N 1
ATOM 536 C CA . TYR A 1 69 ? -8.849 -1.364 8.443 1.00 96.06 69 TYR A CA 1
ATOM 537 C C . TYR A 1 69 ? -10.355 -1.568 8.487 1.00 96.06 69 TYR A C 1
ATOM 539 O O . TYR A 1 69 ? -10.828 -2.641 8.852 1.00 96.06 69 TYR A O 1
ATOM 547 N N . SER A 1 70 ? -11.109 -0.544 8.104 1.00 96.00 70 SER A N 1
ATOM 548 C CA . SER A 1 70 ? -12.556 -0.658 7.959 1.00 96.00 70 SER A CA 1
ATOM 549 C C . SER A 1 70 ? -12.909 -1.548 6.767 1.00 96.00 70 SER A C 1
ATOM 551 O O . SER A 1 70 ? -12.080 -1.797 5.884 1.00 96.00 70 SER A O 1
ATOM 553 N N . LYS A 1 71 ? -14.182 -1.936 6.655 1.00 95.31 71 LYS A N 1
ATOM 554 C CA . LYS A 1 71 ? -14.693 -2.609 5.454 1.00 95.31 71 LYS A CA 1
ATOM 555 C C . LYS A 1 71 ? -14.361 -1.862 4.150 1.00 95.31 71 LYS A C 1
ATOM 557 O O . LYS A 1 71 ? -13.945 -2.498 3.189 1.00 95.31 71 LYS A O 1
ATOM 562 N N . LYS A 1 72 ? -14.456 -0.524 4.126 1.00 95.44 72 LYS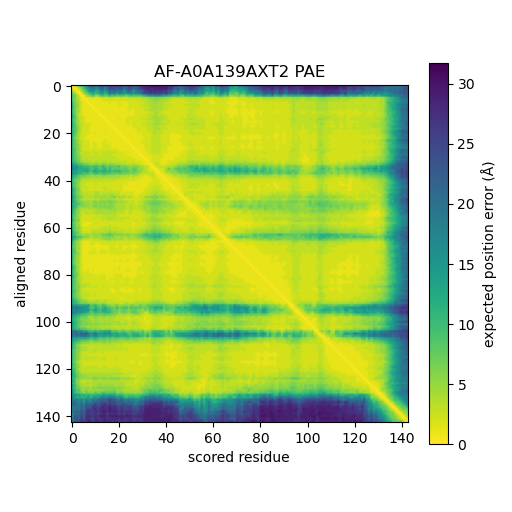 A N 1
ATOM 563 C CA . LYS A 1 72 ? -14.118 0.286 2.936 1.00 95.44 72 LYS A CA 1
ATOM 564 C C . LYS A 1 72 ? -12.652 0.130 2.529 1.00 95.44 72 LYS A C 1
ATOM 566 O O . LYS A 1 72 ? -12.351 0.064 1.341 1.00 95.44 72 LYS A O 1
ATOM 571 N N . ALA A 1 73 ? -11.744 0.053 3.502 1.00 96.75 73 ALA A N 1
ATOM 572 C CA . ALA A 1 73 ? -10.334 -0.195 3.229 1.00 96.75 73 ALA A CA 1
ATOM 573 C C . ALA A 1 73 ? -10.089 -1.614 2.714 1.00 96.75 73 ALA A C 1
ATOM 575 O O . ALA A 1 73 ? -9.340 -1.774 1.755 1.00 96.75 73 ALA A O 1
ATOM 576 N N . VAL A 1 74 ? -10.740 -2.627 3.291 1.00 97.50 74 VAL A N 1
ATOM 577 C CA . VAL A 1 74 ? -10.634 -4.013 2.806 1.00 97.50 74 VAL A CA 1
ATOM 578 C C . VAL A 1 74 ? -11.131 -4.128 1.363 1.00 97.50 74 VAL A C 1
ATOM 580 O O . VAL A 1 74 ? -10.414 -4.657 0.514 1.00 97.50 74 VAL A O 1
ATOM 583 N N . ASP A 1 75 ? -12.298 -3.553 1.062 1.00 97.19 75 ASP A N 1
ATOM 584 C CA . ASP A 1 75 ? -12.877 -3.545 -0.285 1.00 97.19 75 ASP A CA 1
ATOM 585 C C . ASP A 1 75 ? -11.949 -2.830 -1.290 1.00 97.19 75 ASP A C 1
ATOM 587 O O . ASP A 1 75 ? -11.764 -3.291 -2.418 1.00 97.19 75 ASP A O 1
ATOM 591 N N . LEU A 1 76 ? -11.290 -1.742 -0.874 1.00 97.81 76 LEU A N 1
ATOM 592 C CA . LEU A 1 76 ? -10.331 -1.020 -1.711 1.00 97.81 76 LEU A CA 1
ATOM 593 C C . LEU A 1 76 ? -9.034 -1.811 -1.958 1.00 97.81 76 LEU A C 1
ATOM 595 O O . LEU A 1 76 ? -8.520 -1.806 -3.077 1.00 97.81 76 LEU A O 1
ATOM 599 N N . ILE A 1 77 ? -8.509 -2.512 -0.948 1.00 97.94 77 ILE A N 1
ATOM 600 C CA . ILE A 1 77 ? -7.339 -3.390 -1.118 1.00 97.94 77 ILE A CA 1
ATOM 601 C C . ILE A 1 77 ? -7.686 -4.534 -2.080 1.00 97.94 77 ILE A C 1
ATOM 603 O O . ILE A 1 77 ? -6.889 -4.855 -2.962 1.00 97.94 77 ILE A O 1
ATOM 607 N N . GLN A 1 78 ? -8.884 -5.114 -1.957 1.00 98.25 78 GLN A N 1
ATOM 608 C CA . GLN A 1 78 ? -9.377 -6.144 -2.871 1.00 98.25 78 GLN A CA 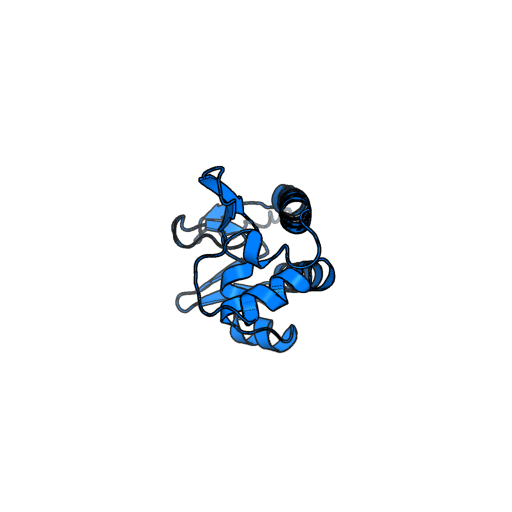1
ATOM 609 C C . GLN A 1 78 ? -9.494 -5.618 -4.309 1.00 98.25 78 GLN A C 1
ATOM 611 O O . GLN A 1 78 ? -9.050 -6.293 -5.239 1.00 98.25 78 GLN A O 1
ATOM 616 N N . ALA A 1 79 ? -10.039 -4.413 -4.503 1.00 98.12 79 ALA A N 1
ATOM 617 C CA . ALA A 1 79 ? -10.125 -3.780 -5.819 1.00 98.12 79 ALA A CA 1
ATOM 618 C C . ALA A 1 79 ? -8.734 -3.553 -6.431 1.00 98.12 79 ALA A C 1
ATOM 620 O O . ALA A 1 79 ? -8.518 -3.889 -7.596 1.00 98.12 79 ALA A O 1
ATOM 621 N N . TYR A 1 80 ? -7.769 -3.077 -5.633 1.00 98.12 80 TYR A N 1
ATOM 622 C CA . TYR A 1 80 ? -6.385 -2.928 -6.082 1.00 98.12 80 TYR A CA 1
ATOM 623 C C . TYR A 1 80 ? -5.806 -4.283 -6.525 1.00 98.12 80 TYR A C 1
ATOM 625 O O . TYR A 1 80 ? -5.271 -4.409 -7.628 1.00 98.12 80 TYR A O 1
ATOM 633 N N . LYS A 1 81 ? -5.976 -5.328 -5.708 1.00 97.31 81 LYS A N 1
ATOM 634 C CA . LYS A 1 81 ? -5.493 -6.679 -6.022 1.00 97.31 81 LYS A CA 1
ATOM 635 C C . LYS A 1 81 ? -6.072 -7.225 -7.325 1.00 97.31 81 LYS A C 1
ATOM 637 O O . LYS A 1 81 ? -5.337 -7.823 -8.104 1.00 97.31 81 LYS A O 1
ATOM 642 N N . VAL A 1 82 ? -7.367 -7.026 -7.563 1.00 97.44 82 VAL A N 1
ATOM 643 C CA . VAL A 1 82 ? -8.048 -7.500 -8.780 1.00 97.44 82 VAL A CA 1
ATOM 644 C C . VAL A 1 82 ? -7.578 -6.742 -10.012 1.00 97.44 82 VAL A C 1
ATOM 646 O O . VAL A 1 82 ? -7.372 -7.353 -11.056 1.00 97.44 82 VAL A O 1
ATOM 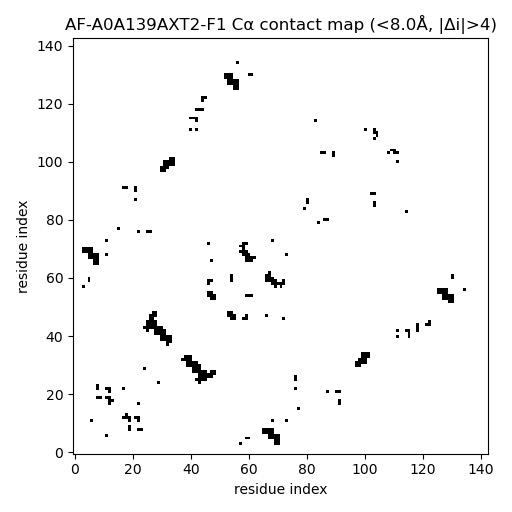649 N N . GLN A 1 83 ? -7.402 -5.427 -9.901 1.00 96.88 83 GLN A N 1
ATOM 650 C CA . GLN A 1 83 ? -7.052 -4.595 -11.046 1.00 96.88 83 GLN A CA 1
ATOM 651 C C . GLN A 1 83 ? -5.574 -4.707 -11.434 1.00 96.88 83 GLN A C 1
ATOM 653 O O . GLN A 1 83 ? -5.245 -4.627 -12.615 1.00 96.88 83 GLN A O 1
ATOM 658 N N . PHE A 1 84 ? -4.687 -4.915 -10.458 1.00 96.25 84 PHE A N 1
ATOM 659 C CA . PHE A 1 84 ? -3.240 -4.954 -10.672 1.00 96.25 84 PHE A CA 1
ATOM 660 C C . PHE A 1 84 ? -2.582 -6.160 -9.973 1.00 96.25 84 PHE A C 1
ATOM 662 O O . PHE A 1 84 ? -1.684 -5.982 -9.146 1.00 96.25 84 PHE A O 1
ATOM 669 N N . PRO A 1 85 ? -2.982 -7.407 -10.295 1.00 94.81 85 PRO A N 1
ATOM 670 C CA . PRO A 1 85 ? -2.498 -8.605 -9.603 1.00 94.81 85 PRO A CA 1
ATOM 671 C C . PRO A 1 85 ? -0.978 -8.795 -9.716 1.00 94.81 85 PRO A C 1
ATOM 673 O O . PRO A 1 85 ? -0.349 -9.324 -8.798 1.00 94.81 85 PRO A O 1
ATOM 676 N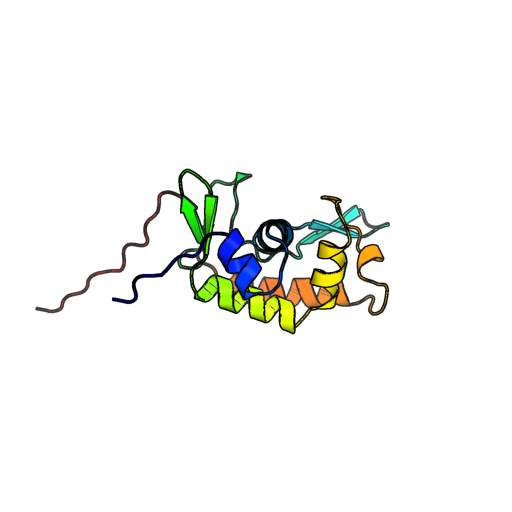 N . GLU A 1 86 ? -0.366 -8.318 -10.804 1.00 92.81 86 GLU A N 1
ATOM 677 C CA . GLU A 1 86 ? 1.083 -8.399 -11.025 1.00 92.81 86 GLU A CA 1
ATOM 678 C C . GLU A 1 86 ? 1.882 -7.612 -9.975 1.00 92.81 86 GLU A C 1
ATOM 680 O O . GLU A 1 86 ? 2.933 -8.071 -9.527 1.00 92.81 86 GLU A O 1
ATOM 685 N N . VAL A 1 87 ? 1.351 -6.477 -9.499 1.00 94.25 87 VAL A N 1
ATOM 686 C CA . VAL A 1 87 ? 1.979 -5.683 -8.431 1.00 94.25 87 VAL A CA 1
ATOM 687 C C . VAL A 1 87 ? 2.082 -6.506 -7.148 1.00 94.25 87 VAL A C 1
ATOM 689 O O . VAL A 1 87 ? 3.141 -6.564 -6.522 1.00 94.25 87 VAL A O 1
ATOM 692 N N . PHE A 1 88 ? 1.002 -7.197 -6.781 1.00 94.62 88 PHE A N 1
ATOM 693 C CA . PHE A 1 88 ? 0.957 -8.026 -5.578 1.00 94.62 88 PHE A CA 1
ATOM 694 C C . PHE A 1 88 ? 1.899 -9.226 -5.691 1.00 94.62 88 PHE A C 1
ATOM 696 O O . PHE A 1 88 ? 2.629 -9.510 -4.745 1.00 94.62 88 PHE A O 1
ATOM 703 N N . ALA A 1 89 ? 1.963 -9.870 -6.860 1.00 92.31 89 ALA A N 1
ATOM 704 C CA . ALA A 1 89 ? 2.885 -10.977 -7.104 1.00 92.31 89 ALA A CA 1
ATOM 705 C C . ALA A 1 89 ? 4.361 -10.563 -6.929 1.00 92.31 89 ALA A C 1
ATOM 707 O O . ALA A 1 89 ? 5.147 -11.292 -6.315 1.00 92.31 89 ALA A O 1
ATOM 708 N N . VAL A 1 90 ? 4.744 -9.380 -7.425 1.00 92.06 90 VAL A N 1
ATOM 709 C CA . VAL A 1 90 ? 6.107 -8.842 -7.269 1.00 92.06 90 VAL A CA 1
ATOM 710 C C . VAL A 1 90 ? 6.411 -8.524 -5.803 1.00 92.06 90 VAL A C 1
ATOM 712 O O . VAL A 1 90 ? 7.469 -8.917 -5.297 1.00 92.06 90 VAL A O 1
ATOM 715 N N . ILE A 1 91 ? 5.485 -7.866 -5.099 1.00 92.38 91 ILE A N 1
ATOM 716 C CA . ILE A 1 91 ? 5.651 -7.512 -3.681 1.00 92.38 91 ILE A CA 1
ATOM 717 C C . ILE A 1 91 ? 5.751 -8.767 -2.805 1.00 92.38 91 ILE A C 1
ATOM 719 O O . ILE A 1 91 ? 6.620 -8.827 -1.936 1.00 92.38 91 ILE A O 1
ATOM 723 N N . ASP A 1 92 ? 4.922 -9.786 -3.048 1.00 90.25 92 ASP A N 1
ATOM 724 C CA . ASP A 1 92 ? 4.917 -11.032 -2.271 1.00 90.25 92 ASP A CA 1
ATOM 725 C C . ASP A 1 92 ? 6.194 -11.861 -2.458 1.00 90.25 92 ASP A C 1
ATOM 727 O O . ASP A 1 92 ? 6.609 -12.579 -1.535 1.00 90.25 92 ASP A O 1
ATOM 731 N N . ARG A 1 93 ? 6.817 -11.781 -3.640 1.00 87.94 93 ARG A N 1
ATOM 732 C CA . ARG A 1 93 ? 8.076 -12.469 -3.961 1.00 87.94 93 ARG A CA 1
ATOM 733 C C . ARG A 1 93 ? 9.289 -11.756 -3.365 1.00 87.94 93 ARG A C 1
ATOM 735 O O . ARG A 1 93 ? 10.267 -12.415 -3.008 1.00 87.94 93 ARG A O 1
ATOM 742 N N . LYS A 1 94 ? 9.265 -10.425 -3.272 1.00 80.06 94 LYS A N 1
ATOM 743 C CA . LYS A 1 94 ? 10.414 -9.635 -2.821 1.00 80.06 94 LYS A CA 1
ATOM 744 C C . LYS A 1 94 ? 10.372 -9.340 -1.323 1.00 80.06 94 LYS A C 1
ATOM 746 O O . LYS A 1 94 ? 9.593 -8.528 -0.831 1.00 80.06 94 LYS A O 1
ATOM 751 N N . GLN A 1 95 ? 11.345 -9.891 -0.604 1.00 70.00 95 GLN A N 1
ATOM 752 C CA . GLN A 1 95 ? 11.616 -9.553 0.801 1.00 70.00 95 GLN A CA 1
ATOM 753 C C . GLN A 1 95 ? 12.389 -8.228 0.973 1.00 70.00 95 GLN A C 1
ATOM 755 O O . GLN A 1 95 ? 12.982 -7.994 2.016 1.00 70.00 95 GLN A O 1
ATOM 760 N N . LYS A 1 96 ? 12.420 -7.361 -0.047 1.00 77.25 96 LYS A N 1
ATOM 761 C CA . LYS A 1 96 ? 13.098 -6.057 0.005 1.00 77.25 96 LYS A CA 1
ATOM 762 C C . LYS A 1 96 ? 12.088 -4.942 0.243 1.00 77.25 96 LYS A C 1
ATOM 764 O O . LYS A 1 96 ? 10.938 -5.068 -0.171 1.00 77.25 96 LYS A O 1
ATOM 769 N N . ASP A 1 97 ? 12.534 -3.866 0.880 1.00 73.81 97 ASP A N 1
ATOM 770 C CA . ASP A 1 97 ? 11.718 -2.666 1.116 1.00 73.81 97 ASP A CA 1
ATOM 771 C C . ASP A 1 97 ? 11.829 -1.637 -0.013 1.00 73.81 97 ASP A C 1
ATOM 773 O O . ASP A 1 97 ? 11.057 -0.681 -0.070 1.00 73.81 97 ASP A O 1
ATOM 777 N N . THR A 1 98 ? 12.772 -1.844 -0.932 1.00 83.88 98 THR A N 1
ATOM 778 C CA . THR A 1 98 ? 12.980 -1.012 -2.113 1.00 83.88 98 THR A CA 1
ATOM 779 C C . THR A 1 98 ? 12.609 -1.770 -3.377 1.00 83.88 98 THR A C 1
ATOM 781 O O . THR A 1 98 ? 12.917 -2.957 -3.533 1.00 83.88 98 THR A O 1
ATOM 784 N N . PHE A 1 99 ? 11.951 -1.055 -4.284 1.00 90.75 99 PHE A N 1
ATOM 785 C CA . PHE A 1 99 ? 11.506 -1.573 -5.565 1.00 90.75 99 PHE A CA 1
ATOM 786 C C . PHE A 1 99 ? 11.973 -0.659 -6.692 1.00 90.75 99 PHE A C 1
ATOM 788 O O . PHE A 1 99 ? 11.989 0.568 -6.561 1.00 90.75 99 PHE A O 1
ATOM 795 N N . GLU A 1 100 ? 12.318 -1.272 -7.812 1.00 91.12 100 GLU A N 1
ATOM 796 C CA . GLU A 1 100 ? 12.631 -0.590 -9.059 1.00 91.12 100 GLU A CA 1
ATOM 797 C C . GLU A 1 100 ? 11.539 -0.881 -10.078 1.00 91.12 100 GLU A C 1
ATOM 799 O O . GLU A 1 100 ? 10.884 -1.919 -10.038 1.00 91.12 100 GLU A O 1
ATOM 804 N N . ALA A 1 101 ? 11.322 0.039 -11.009 1.00 89.12 101 ALA A N 1
ATOM 805 C CA . ALA A 1 101 ? 10.268 -0.109 -12.005 1.00 89.12 101 ALA A CA 1
ATOM 806 C C . ALA A 1 101 ? 10.464 -1.366 -12.878 1.00 89.12 101 ALA A C 1
ATOM 808 O O . ALA A 1 101 ? 9.505 -2.065 -13.207 1.00 89.12 101 ALA A O 1
ATOM 809 N N . SER A 1 102 ? 11.728 -1.713 -13.139 1.00 88.38 102 SER A N 1
ATOM 810 C CA . SER A 1 102 ? 12.171 -2.952 -13.794 1.00 88.38 102 SER A CA 1
ATOM 811 C C . SER A 1 102 ? 11.653 -4.226 -13.118 1.00 88.38 102 SER A C 1
ATOM 813 O O . SER A 1 102 ? 11.488 -5.244 -13.787 1.00 88.38 102 SER A O 1
ATOM 815 N N . ASP A 1 103 ? 11.332 -4.176 -11.823 1.00 88.62 103 ASP A N 1
ATOM 816 C CA . ASP A 1 103 ? 10.774 -5.310 -11.084 1.00 88.62 103 ASP A CA 1
ATOM 817 C C . ASP A 1 103 ? 9.350 -5.662 -11.516 1.00 88.62 103 ASP A C 1
ATOM 819 O O . ASP A 1 103 ? 8.921 -6.802 -11.336 1.00 88.62 103 ASP A O 1
ATOM 823 N N . PHE A 1 104 ? 8.630 -4.688 -12.077 1.00 87.56 104 PHE A N 1
ATOM 824 C CA . PHE A 1 104 ? 7.233 -4.802 -12.490 1.00 87.56 104 PHE A CA 1
ATOM 825 C C . PHE A 1 104 ? 7.080 -4.899 -14.014 1.00 87.56 104 PHE A C 1
ATOM 827 O O . PHE A 1 104 ? 6.120 -5.488 -14.497 1.00 87.56 104 PHE A O 1
ATOM 834 N N . TYR A 1 105 ? 8.049 -4.400 -14.787 1.00 78.81 105 TYR A N 1
ATOM 835 C CA . TYR A 1 105 ? 7.988 -4.321 -16.255 1.00 78.81 105 TYR A CA 1
ATOM 836 C C . TYR A 1 105 ? 8.221 -5.634 -17.008 1.00 78.81 105 TYR A C 1
ATOM 838 O O . TYR A 1 105 ? 8.413 -5.619 -18.220 1.00 78.81 105 TYR A O 1
ATOM 846 N N . SER A 1 106 ? 8.176 -6.785 -16.336 1.00 68.94 106 SER A N 1
ATOM 847 C CA . SER A 1 106 ? 8.395 -8.079 -17.000 1.00 68.94 106 SER A CA 1
ATOM 848 C C . SER A 1 106 ? 7.392 -8.388 -18.125 1.00 68.94 106 SER A C 1
ATOM 850 O O . SER A 1 106 ? 7.657 -9.267 -18.942 1.00 68.94 106 SER A O 1
ATOM 852 N N . ARG A 1 107 ? 6.257 -7.674 -18.176 1.00 70.25 107 ARG A N 1
ATOM 853 C CA . ARG A 1 107 ? 5.191 -7.860 -19.174 1.00 70.25 107 ARG A CA 1
ATOM 854 C C . ARG A 1 107 ? 4.659 -6.564 -19.779 1.00 70.25 107 ARG A C 1
ATOM 856 O O . ARG A 1 107 ? 4.326 -6.560 -20.959 1.00 70.25 107 ARG A O 1
ATOM 863 N N . ASP A 1 108 ? 4.594 -5.484 -19.001 1.00 82.88 108 ASP A N 1
ATOM 864 C CA . ASP A 1 108 ? 4.030 -4.207 -19.444 1.00 82.88 108 ASP A CA 1
ATOM 865 C C . ASP A 1 108 ? 4.835 -3.015 -18.883 1.00 82.88 108 ASP A C 1
ATOM 867 O O . ASP A 1 108 ? 4.822 -2.788 -17.668 1.00 82.88 108 ASP A O 1
ATOM 871 N N . PRO A 1 109 ? 5.518 -2.222 -19.733 1.00 84.94 109 PRO A N 1
ATOM 872 C CA . PRO A 1 109 ? 6.255 -1.035 -19.298 1.00 84.94 109 PRO A CA 1
ATOM 873 C C . PRO A 1 109 ? 5.341 0.104 -18.812 1.00 84.94 109 PRO A C 1
ATOM 875 O O . PRO A 1 109 ? 5.815 1.045 -18.178 1.00 84.94 109 PRO A O 1
ATOM 878 N N . THR A 1 110 ? 4.035 0.043 -19.086 1.00 90.06 110 THR A N 1
ATOM 879 C CA . THR A 1 110 ? 3.058 1.066 -18.681 1.00 90.06 110 THR A CA 1
ATOM 880 C C . THR A 1 110 ? 2.417 0.785 -17.320 1.00 90.06 110 THR A C 1
ATOM 882 O O . THR A 1 110 ? 1.764 1.668 -16.756 1.00 90.06 110 THR A O 1
ATOM 885 N N . LEU A 1 111 ? 2.656 -0.398 -16.735 1.00 92.31 111 LEU A N 1
ATOM 886 C CA . LEU A 1 111 ? 2.020 -0.864 -15.498 1.00 92.31 111 LEU A CA 1
ATOM 887 C C . LEU A 1 111 ? 2.139 0.147 -14.348 1.00 92.31 111 LEU A C 1
ATOM 889 O O . LEU A 1 111 ? 1.135 0.515 -13.741 1.00 92.31 111 LEU A O 1
ATOM 893 N N . ILE A 1 112 ? 3.348 0.644 -14.070 1.00 93.25 112 ILE A N 1
ATOM 894 C CA . ILE A 1 112 ? 3.592 1.599 -12.974 1.00 93.25 112 ILE A CA 1
ATOM 895 C C . ILE A 1 112 ? 2.827 2.909 -13.186 1.00 93.25 112 ILE A C 1
ATOM 897 O O . ILE A 1 112 ? 2.258 3.453 -12.236 1.00 93.25 112 ILE A O 1
ATOM 901 N N . GLN A 1 113 ? 2.760 3.397 -14.426 1.00 92.44 113 GLN A N 1
ATOM 902 C CA . GLN A 1 113 ? 2.030 4.619 -14.743 1.00 92.44 113 GLN A CA 1
ATOM 903 C C . GLN A 1 113 ? 0.518 4.420 -14.588 1.00 92.44 113 GLN A C 1
ATOM 905 O O . GLN A 1 113 ? -0.151 5.273 -14.003 1.00 92.44 113 GLN A O 1
ATOM 910 N N . ASN A 1 114 ? -0.014 3.282 -15.041 1.00 95.12 114 ASN A N 1
ATOM 911 C CA . ASN A 1 114 ? -1.432 2.938 -14.915 1.00 95.12 114 ASN A CA 1
ATOM 912 C C . ASN A 1 114 ? -1.851 2.808 -13.444 1.00 95.12 114 ASN A C 1
ATOM 914 O O . ASN A 1 114 ? -2.859 3.387 -13.031 1.00 95.12 114 ASN A O 1
ATOM 918 N N . VAL A 1 115 ? -1.033 2.124 -12.638 1.00 96.19 115 VAL A N 1
ATOM 919 C CA . VAL A 1 115 ? -1.210 2.013 -11.185 1.00 96.19 115 VAL A CA 1
ATOM 920 C C . VAL A 1 115 ? -1.194 3.397 -10.538 1.00 96.19 115 VAL A C 1
ATOM 922 O O . VAL A 1 115 ? -2.109 3.736 -9.792 1.00 96.19 115 VAL A O 1
ATOM 925 N N . SER A 1 116 ? -0.199 4.233 -10.855 1.00 95.00 116 SER A N 1
ATOM 926 C CA . SER A 1 116 ? -0.093 5.585 -10.295 1.00 95.00 116 SER A CA 1
ATOM 927 C C . SER A 1 116 ? -1.316 6.444 -10.623 1.00 95.00 116 SER A C 1
ATOM 929 O O . SER A 1 116 ? -1.860 7.115 -9.744 1.00 95.00 116 SER A O 1
ATOM 931 N N . THR A 1 117 ? -1.782 6.409 -11.872 1.00 96.88 117 THR A N 1
ATOM 932 C CA . THR A 1 117 ? -2.975 7.141 -12.314 1.00 96.88 117 THR A CA 1
ATOM 933 C C . THR A 1 117 ? -4.222 6.677 -11.564 1.00 96.88 117 THR A C 1
ATOM 935 O O . THR A 1 117 ? -4.980 7.508 -11.058 1.00 96.88 117 THR A O 1
ATOM 938 N N . TRP A 1 118 ? -4.417 5.363 -11.431 1.00 97.44 118 TRP A N 1
ATOM 939 C CA . TRP A 1 118 ? -5.549 4.816 -10.691 1.00 97.44 118 TRP A CA 1
ATOM 940 C C . TRP A 1 118 ? -5.510 5.211 -9.209 1.00 97.44 118 TRP A C 1
ATOM 942 O O . TRP A 1 118 ? -6.498 5.716 -8.675 1.00 97.44 118 TRP A O 1
ATOM 952 N N . LEU A 1 119 ? -4.350 5.086 -8.561 1.00 96.38 119 LEU A N 1
ATOM 953 C CA . LEU A 1 119 ? -4.172 5.456 -7.156 1.00 96.38 119 LEU A CA 1
ATOM 954 C C . LEU A 1 119 ? -4.403 6.949 -6.904 1.00 96.38 119 LEU A C 1
ATOM 956 O O . LEU A 1 119 ? -4.981 7.305 -5.882 1.00 96.38 119 LEU A O 1
ATOM 960 N N . LYS A 1 120 ? -4.018 7.832 -7.835 1.00 95.31 120 LYS A N 1
ATOM 961 C CA . LYS A 1 120 ? -4.332 9.270 -7.751 1.00 95.31 120 LYS A CA 1
ATOM 962 C C . LYS A 1 120 ? -5.843 9.527 -7.794 1.00 95.31 120 LYS A C 1
ATOM 964 O O . LYS A 1 120 ? -6.335 10.351 -7.028 1.00 95.31 120 LYS A O 1
ATOM 969 N N . SER A 1 121 ? -6.580 8.803 -8.640 1.00 95.94 121 SER A N 1
ATOM 970 C CA . SER A 1 121 ? -8.049 8.888 -8.710 1.00 95.94 121 SER A CA 1
ATOM 971 C C . SER A 1 121 ? -8.741 8.348 -7.453 1.00 95.94 121 SER A C 1
ATOM 973 O O . SER A 1 121 ? -9.777 8.862 -7.034 1.00 95.94 121 SER A O 1
ATOM 975 N N . VAL A 1 122 ? -8.169 7.322 -6.821 1.00 94.62 122 VAL A N 1
ATOM 976 C CA . VAL A 1 122 ? -8.629 6.838 -5.514 1.00 94.62 122 VAL A CA 1
ATOM 977 C C . VAL A 1 122 ? -8.359 7.891 -4.434 1.00 94.62 122 VAL A C 1
ATOM 979 O O . VAL A 1 122 ? -9.270 8.266 -3.697 1.00 94.62 122 VAL A O 1
ATOM 982 N N . ALA A 1 123 ? -7.130 8.410 -4.375 1.00 91.75 123 ALA A N 1
ATOM 983 C CA . ALA A 1 123 ? -6.684 9.344 -3.346 1.00 91.75 123 ALA A CA 1
ATOM 984 C C . ALA A 1 123 ? -7.402 10.700 -3.388 1.00 91.75 123 ALA A C 1
ATOM 986 O O . ALA A 1 123 ? -7.520 11.351 -2.353 1.00 91.75 123 ALA A O 1
ATOM 987 N N . SER A 1 124 ? -7.940 11.120 -4.539 1.00 92.31 124 SER A N 1
ATOM 988 C CA . SER A 1 124 ? -8.726 12.359 -4.641 1.00 92.31 124 SER A CA 1
ATOM 989 C C . SER A 1 124 ? -10.018 12.339 -3.814 1.00 92.31 124 SER A C 1
ATOM 991 O O . SER A 1 124 ? -10.666 13.370 -3.671 1.00 92.31 124 SER A O 1
ATOM 993 N N . LYS A 1 125 ? -10.417 11.167 -3.303 1.00 91.12 125 LYS A N 1
ATOM 994 C CA . LYS A 1 125 ? -11.612 10.958 -2.473 1.00 91.12 125 LYS A CA 1
ATOM 995 C C . LYS A 1 125 ? -11.280 10.842 -0.983 1.00 91.12 125 LYS A C 1
ATOM 997 O O . LYS A 1 125 ? -12.169 10.545 -0.189 1.00 91.12 125 LYS A O 1
ATOM 1002 N N . PHE A 1 126 ? -10.009 10.973 -0.605 1.00 93.56 126 PHE A N 1
ATOM 1003 C CA . PHE A 1 126 ? -9.567 10.769 0.768 1.00 93.56 126 PHE A CA 1
ATOM 1004 C C . PHE A 1 126 ? -9.612 12.047 1.588 1.00 93.56 126 PHE A C 1
ATOM 1006 O O . PHE A 1 126 ? -9.106 13.091 1.185 1.00 93.56 126 PHE A O 1
ATOM 1013 N N . GLU A 1 127 ? -10.133 11.905 2.800 1.00 92.69 127 GLU A N 1
ATOM 1014 C CA . GLU A 1 127 ? -10.068 12.920 3.840 1.00 92.69 127 GLU A CA 1
ATOM 1015 C C . GLU A 1 127 ? -8.977 12.519 4.834 1.00 92.69 127 GLU A C 1
ATOM 1017 O O . GLU A 1 127 ? -9.088 11.509 5.536 1.00 92.69 127 GLU A O 1
ATOM 1022 N N . LEU A 1 128 ? -7.880 13.279 4.847 1.00 91.25 128 LEU A N 1
ATOM 1023 C CA . LEU A 1 128 ? -6.778 13.069 5.781 1.00 91.25 128 LEU A CA 1
ATOM 1024 C C . LEU A 1 128 ? -7.096 13.714 7.124 1.00 91.25 128 LEU A C 1
ATOM 1026 O O . LEU A 1 128 ? -7.512 14.869 7.175 1.00 91.25 128 LEU A O 1
ATOM 1030 N N . ALA A 1 129 ? -6.803 12.995 8.198 1.00 89.25 129 ALA A N 1
ATOM 1031 C CA . ALA A 1 129 ? -6.898 13.507 9.553 1.00 89.25 129 ALA A CA 1
ATOM 1032 C C . ALA A 1 129 ? -5.712 13.049 10.400 1.00 89.25 129 ALA A C 1
ATOM 1034 O O . ALA A 1 129 ? -5.023 12.076 10.065 1.00 89.25 129 ALA A O 1
ATOM 1035 N N . ASP A 1 130 ? -5.489 13.756 11.500 1.00 89.06 130 ASP A N 1
ATOM 1036 C CA . ASP A 1 130 ? -4.531 13.354 12.523 1.00 89.06 130 ASP A CA 1
ATOM 1037 C C . ASP A 1 130 ? -5.031 12.084 13.241 1.00 89.06 130 ASP A C 1
ATOM 1039 O O . ASP A 1 130 ? -6.211 11.717 13.154 1.00 89.06 130 ASP A O 1
ATOM 1043 N N . LEU A 1 131 ? -4.125 11.329 13.874 1.00 84.06 131 LEU A N 1
ATOM 1044 C CA . LEU A 1 131 ? -4.473 10.010 14.429 1.00 84.06 131 LEU A CA 1
ATOM 1045 C C . LEU A 1 131 ? -5.543 10.075 15.527 1.00 84.06 131 LEU A C 1
ATOM 1047 O O . LEU A 1 131 ? -6.361 9.156 15.613 1.00 84.06 131 LEU A O 1
ATOM 1051 N N . ASP A 1 132 ? -5.553 11.150 16.310 1.00 75.06 132 ASP A N 1
ATOM 1052 C CA . ASP A 1 132 ? -6.459 11.442 17.427 1.00 75.06 132 ASP A CA 1
ATOM 1053 C C . ASP A 1 132 ? -7.827 11.985 16.990 1.00 75.06 132 ASP A C 1
ATOM 1055 O O . ASP A 1 132 ? -8.786 11.956 17.758 1.00 75.06 132 ASP A O 1
ATOM 1059 N N . CYS A 1 133 ? -7.955 12.432 15.742 1.00 72.31 133 CYS A N 1
ATOM 1060 C CA . CYS A 1 133 ? -9.210 12.942 15.221 1.00 72.31 133 CYS A CA 1
ATOM 1061 C C . CYS A 1 133 ? -10.220 11.795 15.044 1.00 72.31 133 CYS A C 1
ATOM 1063 O O . CYS A 1 133 ? -10.096 10.950 14.146 1.00 72.31 133 CYS A O 1
ATOM 1065 N N . GLU A 1 134 ? -11.233 11.745 15.904 1.00 58.72 134 GLU A N 1
ATOM 1066 C CA . GLU A 1 134 ? -12.473 11.021 15.641 1.00 58.72 134 GLU A CA 1
ATOM 1067 C C . GLU A 1 134 ? -13.372 11.926 14.799 1.00 58.72 134 GLU A C 1
ATOM 1069 O O . GLU A 1 134 ? -13.633 13.074 15.158 1.00 58.72 134 GLU A O 1
ATOM 1074 N N . SER A 1 135 ? -13.821 11.446 13.638 1.00 53.16 135 SER A N 1
ATOM 1075 C CA . SER A 1 135 ? -14.727 12.222 12.796 1.00 53.16 135 SER A CA 1
ATOM 1076 C C . SER A 1 135 ? -15.998 12.529 13.588 1.00 53.16 135 SER A C 1
ATOM 1078 O O . SER A 1 135 ? -16.790 11.620 13.857 1.00 53.16 135 SER A O 1
ATOM 1080 N N . LEU A 1 136 ? -16.203 13.799 13.947 1.00 47.12 136 LEU A N 1
ATOM 1081 C CA . LEU A 1 136 ? -17.463 14.292 14.492 1.00 47.12 136 LEU A CA 1
ATOM 1082 C C . LEU A 1 136 ? -18.539 14.088 13.426 1.00 47.12 136 LEU A C 1
ATOM 1084 O O . LEU A 1 136 ? -18.749 14.931 12.552 1.00 47.12 136 LEU A O 1
ATOM 1088 N N . THR A 1 137 ? -19.217 12.945 13.476 1.00 48.03 137 THR A N 1
ATOM 1089 C CA . THR A 1 137 ? -20.432 12.746 12.696 1.00 48.03 137 THR A CA 1
ATOM 1090 C C . THR A 1 137 ? -21.426 13.751 13.256 1.00 48.03 137 THR A C 1
ATOM 1092 O O . THR A 1 137 ? -21.864 13.625 14.397 1.00 48.03 137 THR A O 1
ATOM 1095 N N . ARG A 1 138 ? -21.690 14.817 12.496 1.00 45.28 138 ARG A N 1
ATOM 1096 C CA . ARG A 1 138 ? -22.604 15.898 12.866 1.00 45.28 138 ARG A CA 1
ATOM 1097 C C . ARG A 1 138 ? -23.967 15.276 13.200 1.00 45.28 138 ARG A C 1
ATOM 1099 O O . ARG A 1 138 ? -24.725 14.930 12.299 1.00 45.28 138 ARG A O 1
ATOM 1106 N N . LEU A 1 139 ? -24.268 15.124 14.489 1.00 44.56 139 LEU A N 1
ATOM 1107 C CA . LEU A 1 139 ? -25.614 14.855 14.987 1.00 44.56 139 LEU A CA 1
ATOM 1108 C C . LEU A 1 139 ? -26.443 16.118 14.735 1.00 44.56 139 LEU A C 1
ATOM 1110 O O . LEU A 1 139 ? -26.503 17.015 15.568 1.00 44.56 139 LEU A O 1
ATOM 1114 N N . HIS A 1 140 ? -27.030 16.225 13.545 1.00 38.72 140 HIS A N 1
ATOM 1115 C CA . HIS A 1 140 ? -28.180 17.093 13.331 1.00 38.72 140 HIS A CA 1
ATOM 1116 C C . HIS A 1 140 ? -29.424 16.265 13.659 1.00 38.72 140 HIS A C 1
ATOM 1118 O O . HIS A 1 140 ? -29.904 15.496 12.831 1.00 38.72 140 HIS A O 1
ATOM 1124 N N . HIS A 1 141 ? -29.912 16.395 14.890 1.00 42.47 141 HIS A N 1
ATOM 1125 C CA . HIS A 1 141 ? -31.297 16.074 15.212 1.00 42.47 141 HIS A CA 1
ATOM 1126 C C . HIS A 1 141 ? -32.129 17.328 14.914 1.00 42.47 141 HIS A C 1
ATOM 1128 O O . HIS A 1 141 ? -31.927 18.333 15.598 1.00 42.47 141 HIS A O 1
ATOM 1134 N N . PRO A 1 142 ? -33.030 17.331 13.916 1.00 50.88 142 PRO A N 1
ATOM 1135 C CA . PRO A 1 142 ? -34.114 18.294 13.926 1.00 50.88 142 PRO A CA 1
ATOM 1136 C C . PRO A 1 142 ? -35.103 17.887 15.024 1.00 50.88 142 PRO A C 1
ATOM 1138 O O . PRO A 1 142 ? -35.418 16.704 15.178 1.00 50.88 142 PRO A O 1
ATOM 1141 N N . SER A 1 143 ? -35.487 18.881 15.822 1.00 57.53 143 SER A N 1
ATOM 1142 C CA . SER A 1 143 ? -36.529 18.810 16.852 1.00 57.53 143 SER A CA 1
ATOM 1143 C C . SER A 1 143 ? -37.908 18.541 16.260 1.00 57.53 143 SER A C 1
ATOM 1145 O O . SER A 1 143 ? -38.131 18.943 15.096 1.00 57.53 143 SER A O 1
#

Sequence (143 aa):
MDSLDYKPNWQVASELGLKPITVSRITASLLVSIVGSGERVNIGLNMKFDAKQKKVLGYTRKTDQSWEYSKKAVDLIQAYKVQFPEVFAVIDRKQKDTFEASDFYSRDPTLIQNVSTWLKSVASKFELADLDCESLTRLHHPS